Protein AF-A0A6B3CJU1-F1 (afdb_monomer)

Radius of gyration: 13.21 Å; Cα contacts (8 Å, |Δi|>4): 149; chains: 1; bounding box: 33×24×37 Å

Secondary structure (DSSP, 8-state):
-HHHHHHHHHTT-S---HHHHHHHHHHHHHH-PPPHHHHHHHHHHHHHT---EEEEEEE-TTS-EEEEEEEEETTEEEEEEE-TTT--EEEEEEEE---

Sequence (99 aa):
GRLRAYLEEAQRTPSLDTSRLLDAAALLLDNWTLGARESAALARLLADTGGLRPAGEVTDRLGRPGQAYVYETTGVRRMLIMDPATGAVLGLETTFTEA

Nearest PDB structures (foldseek):
  4exr-assembly1_A-2  TM=6.077E-01  e=8.402E-01  Clostridioides difficile 630
  4fgi-assembly3_F  TM=5.908E-01  e=6.639E-01  Pseudomonas aeruginosa PAO1
  6b46-assembly1_I  TM=5.107E-01  e=6.639E-01  Pseudomonas phage JBD30
  7ui9-assembly1_a  TM=4.615E-01  e=3.255E+00  Saccharomyces cerevisiae S288C
  1tmi-assembly1_B  TM=3.466E-01  e=4.369E+00  Thermotoga maritima

pLDDT: mean 90.13, std 6.89, range [63.5, 97.31]

Mean predicted aligned error: 4.58 Å

Foldseek 3Di:
DVLLVVLCVVLVHPDDALVSLLVSVVVCVVVDDDDLVRLVVSLVVNVVNDQWAWPAWDADPVRQIWTWTWHDDAQKIWIWTARPVRSHTPDIDIDGDHD

Solvent-accessible surface area (backbone atoms only — not comparable to full-atom values): 5710 Å² total; per-residue (Å²): 105,76,68,56,56,51,45,29,58,77,67,73,42,100,71,69,53,49,67,56,44,54,51,46,48,49,59,47,57,77,76,43,89,73,53,69,70,55,22,46,51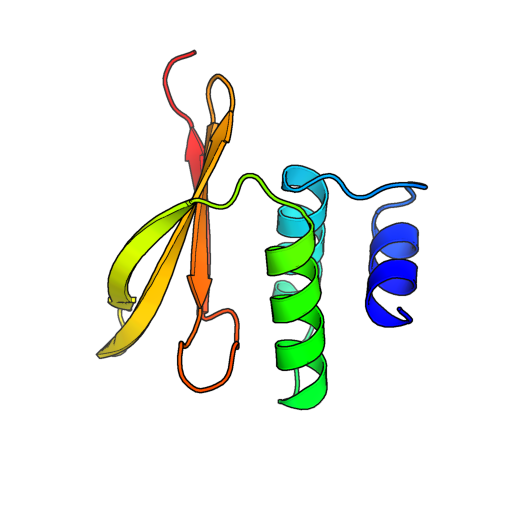,50,42,52,53,59,66,72,49,48,76,68,39,82,69,48,79,46,66,49,99,83,71,48,68,27,39,31,28,37,38,76,54,90,29,36,41,32,39,41,27,25,27,81,89,57,38,35,78,75,46,78,47,80,44,82,47,82,112

Structure (mmCIF, N/CA/C/O backbone):
data_AF-A0A6B3CJU1-F1
#
_entry.id   AF-A0A6B3CJU1-F1
#
loop_
_atom_site.group_PDB
_atom_site.id
_atom_site.type_symbol
_atom_site.label_atom_id
_atom_site.label_alt_id
_atom_site.label_comp_id
_atom_site.label_asym_id
_atom_site.label_entity_id
_atom_site.label_seq_id
_atom_site.pdbx_PDB_ins_code
_atom_site.Cartn_x
_atom_site.Cartn_y
_atom_site.Cartn_z
_atom_site.occupancy
_atom_site.B_iso_or_equiv
_atom_site.auth_seq_id
_atom_site.auth_comp_id
_atom_site.auth_asym_id
_atom_site.auth_atom_id
_atom_site.pdbx_PDB_model_num
ATOM 1 N N . GLY A 1 1 ? 14.931 -11.663 -3.486 1.00 78.94 1 GLY A N 1
ATOM 2 C CA . GLY A 1 1 ? 15.102 -11.279 -4.910 1.00 78.94 1 GLY A CA 1
ATOM 3 C C . GLY A 1 1 ? 15.850 -9.956 -5.026 1.00 78.94 1 GLY A C 1
ATOM 4 O O . GLY A 1 1 ? 16.045 -9.318 -4.001 1.00 78.94 1 GLY A O 1
ATOM 5 N N . ARG A 1 2 ? 16.249 -9.528 -6.238 1.00 84.50 2 ARG A N 1
ATOM 6 C CA . ARG A 1 2 ? 17.086 -8.319 -6.455 1.00 84.50 2 ARG A CA 1
ATOM 7 C C . ARG A 1 2 ? 16.492 -7.036 -5.853 1.00 84.50 2 ARG A C 1
ATOM 9 O O . ARG A 1 2 ? 17.232 -6.255 -5.275 1.00 84.50 2 ARG A O 1
ATOM 16 N N . LEU A 1 3 ? 15.169 -6.860 -5.938 1.00 83.69 3 LEU A N 1
ATOM 17 C CA . LEU A 1 3 ? 14.472 -5.718 -5.332 1.00 83.69 3 LEU A CA 1
ATOM 18 C C . LEU A 1 3 ? 14.569 -5.721 -3.799 1.00 83.69 3 LEU A C 1
ATOM 20 O O . LEU A 1 3 ? 14.863 -4.690 -3.214 1.00 83.69 3 LEU A O 1
ATOM 24 N N . ARG A 1 4 ? 14.395 -6.882 -3.151 1.00 79.06 4 ARG A N 1
ATOM 25 C CA . ARG A 1 4 ? 14.550 -7.000 -1.691 1.00 79.06 4 ARG A CA 1
ATOM 26 C C . ARG A 1 4 ? 15.949 -6.577 -1.244 1.00 79.06 4 ARG A C 1
ATOM 28 O O . ARG A 1 4 ? 16.052 -5.751 -0.353 1.00 79.06 4 ARG A O 1
ATOM 35 N N . ALA A 1 5 ? 16.988 -7.083 -1.910 1.00 78.81 5 ALA A N 1
ATOM 36 C CA . ALA A 1 5 ? 18.372 -6.745 -1.577 1.00 78.81 5 ALA A CA 1
ATOM 37 C C . ALA A 1 5 ? 18.660 -5.239 -1.731 1.00 78.81 5 ALA A C 1
ATOM 39 O O . ALA A 1 5 ? 19.353 -4.655 -0.909 1.00 78.81 5 ALA A O 1
ATOM 40 N N . TYR A 1 6 ? 18.095 -4.595 -2.760 1.00 83.06 6 TYR A N 1
ATOM 41 C CA . TYR A 1 6 ? 18.196 -3.143 -2.924 1.00 83.06 6 TYR A CA 1
ATOM 42 C C . TYR A 1 6 ? 17.523 -2.377 -1.773 1.00 83.06 6 TYR A C 1
ATOM 44 O O . TYR A 1 6 ? 18.104 -1.432 -1.249 1.00 83.06 6 TYR A O 1
ATOM 52 N N . LEU A 1 7 ? 16.320 -2.791 -1.360 1.00 80.31 7 LEU A N 1
ATOM 53 C CA . LEU A 1 7 ? 15.599 -2.148 -0.257 1.00 80.31 7 LEU A CA 1
ATOM 54 C C . LEU A 1 7 ? 16.292 -2.366 1.098 1.00 80.31 7 LEU A C 1
ATOM 56 O O . LEU A 1 7 ? 16.329 -1.451 1.914 1.00 80.31 7 LEU A O 1
ATOM 60 N N . GLU A 1 8 ? 16.866 -3.548 1.330 1.00 82.69 8 GLU A N 1
ATOM 61 C CA . GLU A 1 8 ? 17.678 -3.855 2.518 1.00 82.69 8 GLU A CA 1
ATOM 62 C C . GLU A 1 8 ? 18.906 -2.934 2.613 1.00 82.69 8 GLU A C 1
ATOM 64 O O . GLU A 1 8 ? 19.161 -2.353 3.670 1.00 82.69 8 GLU A O 1
ATOM 69 N N . GLU A 1 9 ? 19.611 -2.728 1.495 1.00 78.31 9 GLU A N 1
ATOM 70 C CA . GLU A 1 9 ? 20.750 -1.807 1.408 1.00 78.31 9 GLU A CA 1
ATOM 71 C C . GLU A 1 9 ? 20.327 -0.347 1.633 1.00 78.31 9 GLU A C 1
ATOM 73 O O . GLU A 1 9 ? 20.937 0.360 2.436 1.00 78.31 9 GLU A O 1
ATOM 78 N N . ALA A 1 10 ? 19.246 0.101 0.982 1.00 76.81 10 ALA A N 1
ATOM 79 C CA . ALA A 1 10 ? 18.731 1.463 1.131 1.00 76.81 10 ALA A CA 1
ATOM 80 C C . ALA A 1 10 ? 18.358 1.788 2.589 1.00 76.81 10 ALA A C 1
ATOM 82 O O . ALA A 1 10 ? 18.618 2.892 3.067 1.00 76.81 10 ALA A O 1
ATOM 83 N N . GLN A 1 11 ? 17.819 0.803 3.312 1.00 75.81 11 GLN A N 1
ATOM 84 C CA . GLN A 1 11 ? 17.451 0.914 4.725 1.00 75.81 11 GLN A CA 1
ATOM 85 C C . GLN A 1 11 ? 18.606 0.597 5.694 1.00 75.81 11 GLN A C 1
ATOM 87 O O . GLN A 1 11 ? 18.416 0.686 6.908 1.00 75.81 11 GLN A O 1
ATOM 92 N N . ARG A 1 12 ? 19.789 0.209 5.191 1.00 80.19 12 ARG A N 1
ATOM 93 C CA . ARG A 1 12 ? 20.952 -0.243 5.979 1.00 80.19 12 ARG A CA 1
ATOM 94 C C . ARG A 1 12 ? 20.595 -1.315 7.025 1.00 80.19 12 ARG A C 1
ATOM 96 O O . ARG A 1 12 ? 21.024 -1.231 8.177 1.00 80.19 12 ARG A O 1
ATOM 103 N N . THR A 1 13 ? 19.795 -2.318 6.652 1.00 69.56 13 THR A N 1
ATOM 104 C CA . THR A 1 13 ? 19.321 -3.367 7.577 1.00 69.56 13 THR A CA 1
ATOM 105 C C . THR A 1 13 ? 19.354 -4.768 6.954 1.00 69.56 13 THR A C 1
ATOM 107 O O . THR A 1 13 ? 19.007 -4.916 5.784 1.00 69.56 13 THR A O 1
ATOM 110 N N . PRO A 1 14 ? 19.717 -5.823 7.714 1.00 63.50 14 PRO A N 1
ATOM 111 C CA . PRO A 1 14 ? 19.782 -7.189 7.188 1.00 63.50 14 PRO A CA 1
ATOM 112 C C . PRO A 1 14 ? 18.413 -7.883 7.085 1.00 63.50 14 PRO A C 1
ATOM 114 O O . PRO A 1 14 ? 18.346 -9.012 6.605 1.00 63.50 14 PRO A O 1
ATOM 117 N N . SER A 1 15 ? 17.326 -7.270 7.576 1.00 74.75 15 SER A N 1
ATOM 118 C CA . SER A 1 15 ? 15.975 -7.833 7.446 1.00 74.75 15 SER A CA 1
ATOM 119 C C . SER A 1 15 ? 14.890 -6.756 7.408 1.00 74.75 15 SER A C 1
ATOM 121 O O . SER A 1 15 ? 14.887 -5.807 8.201 1.00 74.75 15 S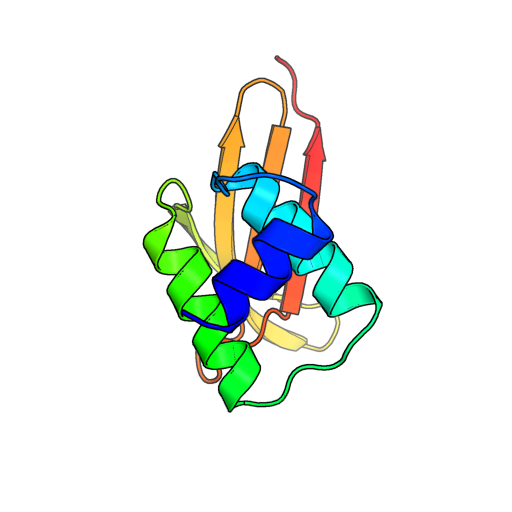ER A O 1
ATOM 123 N N . LEU A 1 16 ? 13.943 -6.937 6.486 1.00 79.50 16 LEU A N 1
ATOM 124 C CA . LEU A 1 16 ? 12.748 -6.109 6.357 1.00 79.50 16 LEU A CA 1
ATOM 125 C C . LEU A 1 16 ? 11.556 -6.833 6.990 1.00 79.50 16 LEU A C 1
ATOM 127 O O . LEU A 1 16 ? 11.039 -7.796 6.423 1.00 79.50 16 LEU A O 1
ATOM 131 N N . ASP A 1 17 ? 11.132 -6.361 8.162 1.00 89.31 17 ASP A N 1
ATOM 132 C CA . ASP A 1 17 ? 9.775 -6.608 8.652 1.00 89.31 17 ASP A CA 1
ATOM 133 C C . ASP A 1 17 ? 8.757 -5.779 7.842 1.00 89.31 17 ASP A C 1
ATOM 135 O O . ASP A 1 17 ? 9.134 -4.908 7.050 1.00 89.31 17 ASP A O 1
ATOM 139 N N . THR A 1 18 ? 7.461 -6.046 8.021 1.00 92.25 18 THR A N 1
ATOM 140 C CA . THR A 1 18 ? 6.391 -5.360 7.278 1.00 92.25 18 THR A CA 1
ATOM 141 C C . THR A 1 18 ? 6.456 -3.845 7.438 1.00 92.25 18 THR A C 1
ATOM 143 O O . THR A 1 18 ? 6.266 -3.126 6.459 1.00 92.25 18 THR A O 1
ATOM 146 N N . SER A 1 19 ? 6.774 -3.332 8.633 1.00 91.56 19 SER A N 1
ATOM 147 C CA . SER A 1 19 ? 6.886 -1.885 8.827 1.00 91.56 19 SER A CA 1
ATOM 148 C C . SER A 1 19 ? 8.047 -1.323 8.015 1.00 91.56 19 SER A C 1
ATOM 150 O O . SER A 1 19 ? 7.854 -0.435 7.193 1.00 91.56 19 SER A O 1
ATOM 152 N N . ARG A 1 20 ? 9.251 -1.871 8.155 1.00 90.75 20 ARG A N 1
ATOM 153 C CA . ARG A 1 20 ? 10.408 -1.364 7.410 1.00 90.75 20 ARG A CA 1
ATOM 154 C C . ARG A 1 20 ? 10.243 -1.509 5.906 1.00 90.75 20 ARG A C 1
ATOM 156 O O . ARG A 1 20 ? 10.738 -0.657 5.173 1.00 90.75 20 ARG A O 1
ATOM 1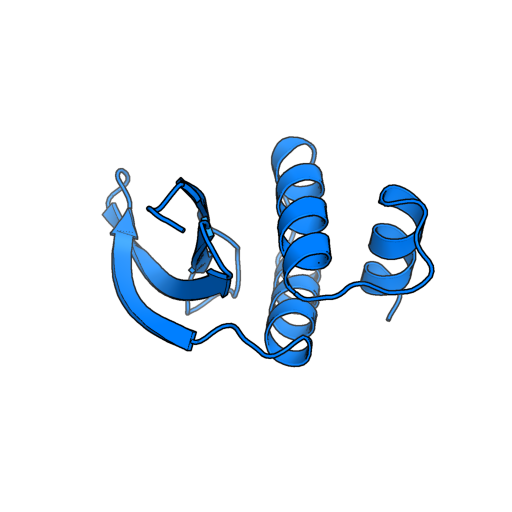63 N N . LEU A 1 21 ? 9.563 -2.558 5.440 1.00 93.50 21 LEU A N 1
ATOM 164 C CA . LEU A 1 21 ? 9.255 -2.709 4.021 1.00 93.50 21 LEU A CA 1
ATOM 165 C C . LEU A 1 21 ? 8.323 -1.595 3.530 1.00 93.50 21 LEU A C 1
ATOM 167 O O . LEU A 1 21 ? 8.575 -1.039 2.466 1.00 93.50 21 LEU A O 1
ATOM 171 N N . LEU A 1 22 ? 7.283 -1.246 4.293 1.00 94.81 22 LEU A N 1
ATOM 172 C CA . LEU A 1 22 ? 6.378 -0.145 3.950 1.00 94.81 22 LEU A CA 1
ATOM 173 C C . LEU A 1 22 ? 7.107 1.213 3.943 1.00 94.81 22 LEU A C 1
ATOM 175 O O . LEU A 1 22 ? 6.845 2.028 3.062 1.00 94.81 22 LEU A O 1
ATOM 179 N N . ASP A 1 23 ? 8.064 1.434 4.851 1.00 92.44 23 ASP A N 1
ATOM 180 C CA . ASP A 1 23 ? 8.912 2.640 4.839 1.00 92.44 23 ASP A CA 1
ATOM 181 C C . ASP A 1 23 ? 9.828 2.686 3.614 1.00 92.44 23 ASP A C 1
ATOM 183 O O . ASP A 1 23 ? 9.909 3.704 2.928 1.00 92.44 23 ASP A O 1
ATOM 187 N N . ALA A 1 24 ? 10.487 1.570 3.295 1.00 92.31 24 ALA A N 1
ATOM 188 C CA . ALA A 1 24 ? 11.360 1.4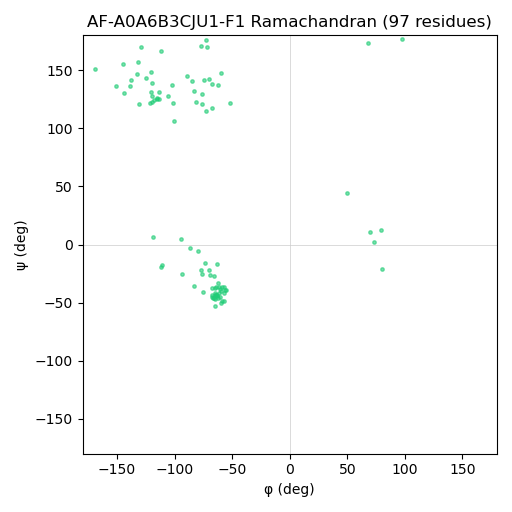81 2.130 1.00 92.31 24 ALA A CA 1
ATOM 189 C C . ALA A 1 24 ? 10.575 1.647 0.819 1.00 92.31 24 ALA A C 1
ATOM 191 O O . ALA A 1 24 ? 11.064 2.266 -0.125 1.00 92.31 24 ALA A O 1
ATOM 192 N N . ALA A 1 25 ? 9.352 1.111 0.761 1.00 93.56 25 ALA A N 1
ATOM 193 C CA . ALA A 1 25 ? 8.451 1.279 -0.371 1.00 93.56 25 ALA A CA 1
ATOM 194 C C . ALA A 1 25 ? 8.037 2.746 -0.549 1.00 93.56 25 ALA A C 1
ATOM 196 O O . ALA A 1 25 ? 8.075 3.233 -1.675 1.00 93.56 25 ALA A O 1
ATOM 197 N N . ALA A 1 26 ? 7.700 3.454 0.534 1.00 93.19 26 ALA A N 1
ATOM 198 C CA . ALA A 1 26 ? 7.388 4.882 0.476 1.00 93.19 26 ALA A CA 1
ATOM 199 C C . ALA A 1 26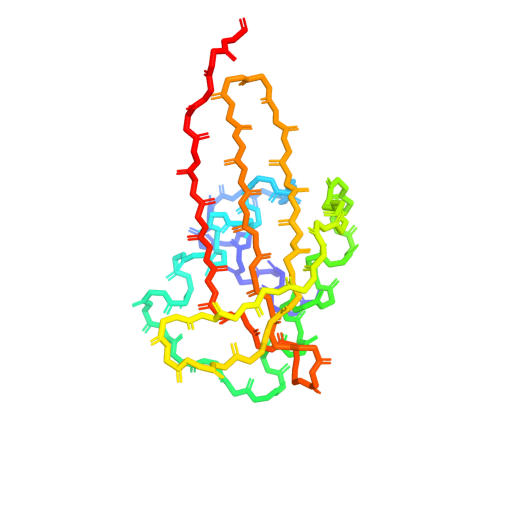 ? 8.577 5.687 -0.072 1.00 93.19 26 ALA A C 1
ATOM 201 O O . ALA A 1 26 ? 8.429 6.399 -1.058 1.00 93.19 26 ALA A O 1
ATOM 202 N N . LEU A 1 27 ? 9.779 5.477 0.479 1.00 92.25 27 LEU A N 1
ATOM 203 C CA . LEU A 1 27 ? 10.999 6.147 0.012 1.00 92.25 27 LEU A CA 1
ATOM 204 C C . LEU A 1 27 ? 11.313 5.856 -1.463 1.00 92.25 27 LEU A C 1
ATOM 206 O O . LEU A 1 27 ? 11.727 6.748 -2.202 1.00 92.25 27 LEU A O 1
ATOM 210 N N . LEU A 1 28 ? 11.117 4.609 -1.905 1.00 92.75 28 LEU A N 1
ATOM 211 C CA . LEU A 1 28 ? 11.285 4.227 -3.306 1.00 92.75 28 LEU A CA 1
ATOM 212 C C . LEU A 1 28 ? 10.290 4.970 -4.210 1.00 92.75 28 LEU A C 1
ATOM 214 O O . LEU A 1 28 ? 10.680 5.479 -5.257 1.00 92.75 28 LEU A O 1
ATOM 218 N N . LEU A 1 29 ? 9.017 5.024 -3.821 1.00 93.44 29 LEU A N 1
ATOM 219 C CA . LEU A 1 29 ? 7.940 5.598 -4.630 1.00 93.44 29 LEU A CA 1
ATOM 220 C C . LEU A 1 29 ? 7.942 7.132 -4.635 1.00 93.44 29 LEU A C 1
ATOM 222 O O . LEU A 1 29 ? 7.507 7.726 -5.619 1.00 93.44 29 LEU A O 1
ATOM 226 N N . ASP A 1 30 ? 8.489 7.764 -3.595 1.00 92.81 30 ASP A N 1
ATOM 227 C CA . ASP A 1 30 ? 8.690 9.216 -3.541 1.00 92.81 30 ASP A CA 1
ATOM 228 C C . ASP A 1 30 ? 9.768 9.695 -4.524 1.00 92.81 30 ASP A C 1
ATOM 230 O O . ASP A 1 30 ? 9.735 10.840 -4.975 1.00 92.81 30 ASP A O 1
ATOM 234 N N . ASN A 1 31 ? 10.725 8.829 -4.875 1.00 92.38 31 ASN A N 1
ATOM 235 C CA . ASN A 1 31 ? 11.870 9.205 -5.704 1.00 92.38 31 ASN A CA 1
ATOM 236 C C . ASN A 1 31 ? 11.871 8.562 -7.102 1.00 92.38 31 ASN A C 1
ATOM 238 O O . ASN A 1 31 ? 12.535 9.066 -8.010 1.00 92.38 31 ASN A O 1
ATOM 242 N N . TRP A 1 32 ? 11.127 7.471 -7.310 1.00 93.62 32 TRP A N 1
ATOM 243 C CA . TRP A 1 32 ? 11.070 6.772 -8.593 1.00 93.62 32 TRP A CA 1
ATOM 244 C C . TRP A 1 32 ? 9.661 6.317 -8.969 1.00 93.62 32 TRP A C 1
ATOM 246 O O . TRP A 1 32 ? 8.944 5.690 -8.192 1.00 93.62 32 TRP A O 1
ATOM 256 N N . THR A 1 33 ? 9.308 6.519 -10.239 1.00 92.38 33 THR A N 1
ATOM 257 C CA . THR A 1 33 ? 8.143 5.872 -10.849 1.00 92.38 33 THR A CA 1
ATOM 258 C C . THR A 1 33 ? 8.505 4.451 -11.276 1.00 92.38 33 THR A C 1
ATOM 260 O O . THR A 1 33 ? 9.427 4.250 -12.069 1.00 92.38 33 THR A O 1
ATOM 263 N N . LEU A 1 34 ? 7.777 3.457 -10.765 1.00 93.31 34 LEU A N 1
ATOM 264 C CA . LEU A 1 34 ? 8.021 2.048 -11.071 1.00 93.31 34 LEU A CA 1
ATOM 265 C C . LEU A 1 34 ? 7.325 1.611 -12.367 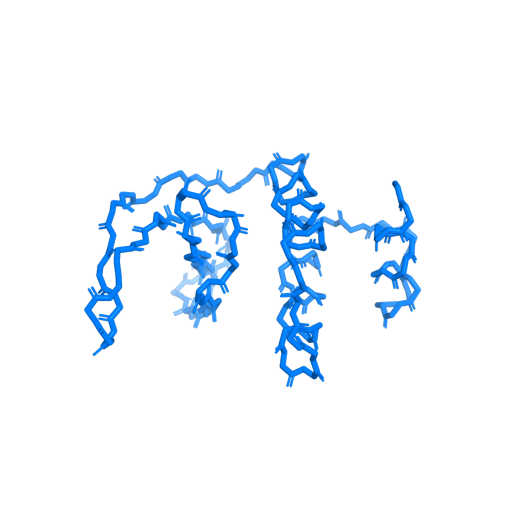1.00 93.31 34 LEU A C 1
ATOM 267 O O . LEU A 1 34 ? 6.178 1.971 -12.630 1.00 93.31 34 LEU A O 1
ATOM 271 N N . GLY A 1 35 ? 8.014 0.787 -13.158 1.00 93.81 35 GLY A N 1
ATOM 272 C CA . GLY A 1 35 ? 7.419 0.068 -14.282 1.00 93.81 35 GLY A CA 1
ATOM 273 C C . GLY A 1 35 ? 6.596 -1.139 -13.823 1.00 93.81 35 GLY A C 1
ATOM 274 O O . GLY A 1 35 ? 6.648 -1.555 -12.666 1.00 93.81 35 GLY A O 1
ATOM 275 N N . ALA A 1 36 ? 5.848 -1.756 -14.744 1.00 92.69 36 ALA A N 1
ATOM 276 C CA . ALA A 1 36 ? 4.967 -2.888 -14.427 1.00 92.69 36 ALA A CA 1
ATOM 277 C C . ALA A 1 36 ? 5.711 -4.072 -13.776 1.00 92.69 36 ALA A C 1
ATOM 279 O O . ALA A 1 36 ? 5.192 -4.728 -12.872 1.00 92.69 36 ALA A O 1
ATOM 280 N N . ARG A 1 37 ? 6.952 -4.336 -14.205 1.00 93.06 37 ARG A N 1
ATOM 281 C CA . ARG A 1 37 ? 7.781 -5.410 -13.646 1.00 93.06 37 ARG A CA 1
ATOM 282 C C . ARG A 1 37 ? 8.183 -5.114 -12.203 1.00 93.06 37 ARG A C 1
ATOM 284 O O . ARG A 1 37 ? 8.130 -6.013 -11.363 1.00 93.06 37 ARG A O 1
ATOM 291 N N . GLU A 1 38 ? 8.616 -3.890 -11.935 1.00 94.12 38 GLU A N 1
ATOM 292 C CA . GLU A 1 38 ? 9.056 -3.431 -10.622 1.00 94.12 38 GLU A CA 1
ATOM 293 C C . GLU A 1 38 ? 7.874 -3.383 -9.648 1.00 94.12 38 GLU A C 1
ATOM 295 O O . GLU A 1 38 ? 7.982 -3.923 -8.548 1.00 94.12 38 GLU A O 1
ATOM 300 N N . SER A 1 39 ? 6.720 -2.869 -10.085 1.00 94.56 39 SER A N 1
ATOM 301 C CA . SER A 1 39 ? 5.466 -2.886 -9.321 1.00 94.56 39 SER A CA 1
ATOM 302 C C . SER A 1 39 ? 5.055 -4.311 -8.939 1.00 94.56 39 SER A C 1
ATOM 304 O O . SER A 1 39 ? 4.842 -4.605 -7.765 1.00 94.56 39 SER A O 1
ATOM 306 N N . ALA A 1 40 ? 5.064 -5.250 -9.892 1.00 92.94 40 ALA A N 1
ATOM 307 C CA . ALA A 1 40 ? 4.756 -6.654 -9.614 1.00 92.94 40 ALA A CA 1
ATOM 308 C C . ALA A 1 40 ? 5.788 -7.338 -8.695 1.00 92.94 40 ALA A C 1
ATOM 310 O O . ALA A 1 40 ? 5.480 -8.333 -8.034 1.00 92.94 40 ALA A O 1
ATOM 311 N N . ALA A 1 41 ? 7.040 -6.875 -8.680 1.00 93.75 41 ALA A N 1
ATOM 312 C CA . ALA A 1 41 ? 8.051 -7.365 -7.748 1.00 93.75 41 ALA A CA 1
ATOM 313 C C . ALA A 1 41 ? 7.820 -6.814 -6.332 1.00 93.75 41 ALA A C 1
ATOM 315 O O . ALA A 1 41 ? 7.942 -7.570 -5.369 1.00 93.75 41 ALA A O 1
ATOM 316 N N . LEU A 1 42 ? 7.449 -5.537 -6.207 1.00 94.69 42 LEU A N 1
ATOM 317 C CA . LEU A 1 42 ? 7.119 -4.908 -4.930 1.00 94.69 42 LEU A CA 1
ATOM 318 C C . LEU A 1 42 ? 5.855 -5.520 -4.312 1.00 94.69 42 LEU A C 1
ATOM 320 O O . LEU A 1 42 ? 5.879 -5.898 -3.144 1.00 94.69 42 LEU A O 1
ATOM 324 N N . ALA A 1 43 ? 4.795 -5.708 -5.102 1.00 94.25 43 ALA A N 1
ATOM 325 C CA . ALA A 1 43 ? 3.551 -6.329 -4.646 1.00 94.25 43 ALA A CA 1
ATOM 326 C C . ALA A 1 43 ? 3.778 -7.735 -4.064 1.00 94.25 43 ALA A C 1
ATOM 328 O O . ALA A 1 43 ? 3.248 -8.064 -3.005 1.00 94.25 43 ALA A O 1
ATOM 329 N N . ARG A 1 44 ? 4.628 -8.549 -4.707 1.00 93.06 44 ARG A N 1
ATOM 330 C CA . ARG A 1 44 ? 5.018 -9.870 -4.183 1.00 93.06 44 ARG A CA 1
ATOM 331 C C . ARG A 1 44 ? 5.767 -9.771 -2.856 1.00 93.06 44 ARG A C 1
ATOM 333 O O . ARG A 1 44 ? 5.450 -10.506 -1.933 1.00 93.06 44 ARG A O 1
ATOM 340 N N . LEU A 1 45 ? 6.709 -8.833 -2.734 1.00 93.12 45 LEU A N 1
ATOM 341 C CA . LEU A 1 45 ? 7.425 -8.627 -1.473 1.00 93.12 45 LEU A CA 1
ATOM 342 C C . LEU A 1 45 ? 6.492 -8.227 -0.329 1.00 93.12 45 LEU A C 1
ATOM 344 O O . LEU A 1 45 ? 6.656 -8.735 0.776 1.00 93.12 45 LEU A O 1
ATOM 348 N N . LEU A 1 46 ? 5.524 -7.349 -0.599 1.00 93.44 46 LEU A N 1
ATOM 349 C CA . LEU A 1 46 ? 4.525 -6.920 0.381 1.00 93.44 46 LEU A CA 1
ATOM 350 C C . LEU A 1 46 ? 3.614 -8.081 0.798 1.00 93.44 46 LEU A C 1
ATOM 352 O O . LEU A 1 46 ? 3.350 -8.259 1.987 1.00 93.44 46 LEU A O 1
ATOM 356 N N . ALA A 1 47 ? 3.190 -8.911 -0.158 1.00 91.50 47 ALA A N 1
ATOM 357 C CA . ALA A 1 47 ? 2.409 -10.113 0.125 1.00 91.50 47 ALA A CA 1
ATOM 358 C C . ALA A 1 47 ? 3.176 -11.113 1.016 1.00 91.50 47 ALA A C 1
ATOM 360 O O . ALA A 1 47 ? 2.583 -11.716 1.909 1.00 91.50 47 ALA A O 1
ATOM 361 N N . ASP A 1 48 ? 4.493 -11.237 0.827 1.00 91.00 48 ASP A N 1
ATOM 362 C CA . ASP A 1 48 ? 5.337 -12.190 1.557 1.00 91.00 48 ASP A CA 1
ATOM 363 C C . ASP A 1 48 ? 5.681 -11.750 2.995 1.00 91.00 48 ASP A C 1
ATOM 365 O O . ASP A 1 48 ? 6.037 -12.590 3.821 1.00 91.00 48 ASP A O 1
ATOM 369 N N . THR A 1 49 ? 5.614 -10.452 3.330 1.00 85.75 49 THR A N 1
ATOM 370 C CA . THR A 1 49 ? 5.997 -9.964 4.675 1.00 85.75 49 THR A CA 1
ATOM 371 C C . THR A 1 49 ? 4.996 -10.291 5.784 1.00 85.75 49 THR A C 1
ATOM 373 O O . THR A 1 49 ? 5.352 -10.232 6.959 1.00 85.75 49 THR A O 1
ATOM 376 N N . GLY A 1 50 ? 3.765 -10.674 5.433 1.00 87.06 50 GLY A N 1
ATOM 377 C CA . GLY A 1 50 ? 2.697 -10.928 6.401 1.00 87.06 50 GLY A CA 1
ATOM 378 C C . GLY A 1 50 ? 2.217 -9.662 7.129 1.00 87.06 50 GLY A C 1
ATOM 379 O O . GLY A 1 50 ? 2.747 -8.565 6.961 1.00 87.06 50 GLY A O 1
ATOM 380 N N . GLY A 1 51 ? 1.152 -9.791 7.923 1.00 91.69 51 GLY A N 1
ATOM 381 C CA . GLY A 1 51 ? 0.598 -8.701 8.743 1.00 91.69 51 GLY A CA 1
ATOM 382 C C . GLY A 1 51 ? -0.300 -7.694 8.008 1.00 91.69 51 GLY A C 1
ATOM 383 O O . GLY A 1 51 ? -1.127 -7.056 8.657 1.00 91.69 51 GLY A O 1
ATOM 384 N N . LEU A 1 52 ? -0.202 -7.583 6.679 1.00 95.06 52 LEU A N 1
ATOM 385 C CA . LEU A 1 52 ? -1.136 -6.801 5.863 1.00 95.06 52 LEU A CA 1
ATOM 386 C C . LEU A 1 52 ? -2.492 -7.515 5.769 1.00 95.06 52 LEU A C 1
ATOM 388 O O . LEU A 1 52 ? -2.602 -8.593 5.186 1.00 95.06 52 LEU A O 1
ATOM 392 N N . ARG A 1 53 ? -3.536 -6.905 6.334 1.00 96.06 53 ARG A N 1
ATOM 393 C CA . ARG A 1 53 ? -4.918 -7.404 6.285 1.00 96.06 53 ARG A CA 1
ATOM 394 C C . ARG A 1 53 ? -5.730 -6.628 5.249 1.00 96.06 53 ARG A C 1
ATOM 396 O O . ARG A 1 53 ? -5.610 -5.408 5.220 1.00 96.06 53 ARG A O 1
ATOM 403 N N . PRO A 1 54 ? -6.569 -7.272 4.423 1.00 95.38 54 PRO A N 1
ATOM 404 C CA . PRO A 1 54 ? -7.428 -6.550 3.488 1.00 95.38 54 PRO A CA 1
ATOM 405 C C . PRO A 1 54 ? -8.412 -5.644 4.243 1.00 95.38 54 PRO A C 1
ATOM 407 O O . PRO A 1 54 ? -8.992 -6.052 5.248 1.00 95.38 54 PRO A O 1
ATOM 410 N N . ALA A 1 55 ? -8.597 -4.421 3.747 1.00 96.06 55 ALA A N 1
ATOM 411 C CA . ALA A 1 55 ? -9.489 -3.406 4.316 1.00 96.06 55 ALA A CA 1
ATOM 412 C C . ALA A 1 55 ? -10.622 -2.981 3.361 1.00 96.06 55 ALA A C 1
ATOM 414 O O . ALA A 1 55 ? -11.386 -2.076 3.684 1.00 96.06 55 ALA A O 1
ATOM 415 N N . GLY A 1 56 ? -10.748 -3.657 2.215 1.00 95.81 56 GLY A N 1
ATOM 416 C CA . GLY A 1 56 ? -11.797 -3.415 1.222 1.00 95.81 56 GLY A CA 1
ATOM 417 C C . GLY A 1 56 ? -11.367 -2.521 0.058 1.00 95.81 56 GLY A C 1
ATOM 418 O O . GLY A 1 56 ? -10.227 -2.056 -0.010 1.00 95.81 56 GLY A O 1
ATOM 419 N N . GLU A 1 57 ? -12.281 -2.347 -0.889 1.00 96.00 57 GLU A N 1
ATOM 420 C CA . GLU A 1 57 ? -12.091 -1.482 -2.051 1.00 96.00 57 GLU A CA 1
ATOM 421 C C . GLU A 1 57 ? -12.202 -0.008 -1.648 1.00 96.00 57 GLU A C 1
ATOM 423 O O . GLU A 1 57 ? -13.029 0.379 -0.822 1.00 96.00 57 GLU A O 1
ATOM 428 N N . VAL A 1 58 ? -11.364 0.823 -2.254 1.00 94.06 58 VAL A N 1
ATOM 429 C CA . VAL A 1 58 ? -11.351 2.274 -2.093 1.00 94.06 58 VAL A CA 1
ATOM 430 C C . VAL A 1 58 ? -11.297 2.930 -3.463 1.00 94.06 58 VAL A C 1
ATOM 432 O O . VAL A 1 58 ? -10.865 2.336 -4.447 1.00 94.06 58 VAL A O 1
ATOM 435 N N . THR A 1 59 ? -11.734 4.178 -3.540 1.00 90.31 59 THR A N 1
ATOM 436 C CA . T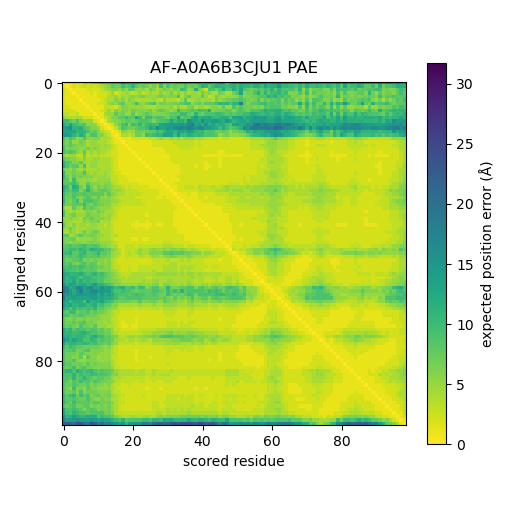HR A 1 59 ? -11.533 5.019 -4.721 1.00 90.31 59 THR A CA 1
ATOM 437 C C . THR A 1 59 ? -10.697 6.211 -4.295 1.00 90.31 59 THR A C 1
ATOM 439 O O . THR A 1 59 ? -11.051 6.897 -3.336 1.00 90.31 59 THR A O 1
ATOM 442 N N . ASP A 1 60 ? -9.562 6.430 -4.957 1.00 77.56 60 ASP A N 1
ATOM 443 C CA . ASP A 1 60 ? -8.707 7.571 -4.639 1.00 77.56 60 ASP A CA 1
ATOM 444 C C . ASP A 1 60 ? -9.318 8.901 -5.125 1.00 77.56 60 ASP A C 1
ATOM 446 O O . ASP A 1 60 ? -10.359 8.944 -5.784 1.00 77.56 60 ASP A O 1
ATOM 450 N N . ARG A 1 61 ? -8.655 10.024 -4.818 1.00 76.75 61 ARG A N 1
ATOM 451 C CA . ARG A 1 61 ? -9.138 11.367 -5.198 1.00 76.75 61 ARG A CA 1
ATOM 452 C C . ARG A 1 61 ? -9.212 11.602 -6.711 1.00 76.75 61 ARG A C 1
ATOM 454 O O . ARG A 1 61 ? -9.852 12.561 -7.130 1.00 76.75 61 ARG A O 1
ATOM 461 N N . LEU A 1 62 ? -8.553 10.771 -7.515 1.00 80.94 62 LEU A N 1
ATOM 462 C CA . LEU A 1 62 ? -8.573 10.842 -8.974 1.00 80.94 62 LEU A CA 1
ATOM 463 C C . LEU A 1 62 ? -9.641 9.917 -9.581 1.00 80.94 62 LEU A C 1
ATOM 465 O O . LEU A 1 62 ? -9.723 9.810 -10.802 1.00 80.94 62 LEU A O 1
ATOM 469 N N . GLY A 1 63 ? -10.458 9.252 -8.756 1.00 85.56 63 GLY A N 1
ATOM 470 C CA . GLY A 1 63 ? -11.488 8.324 -9.217 1.00 85.56 63 GLY A CA 1
ATOM 471 C C . GLY A 1 63 ? -10.945 6.945 -9.595 1.00 85.56 63 GLY A C 1
ATOM 472 O O . GLY A 1 63 ? -11.661 6.166 -10.223 1.00 85.56 63 GLY A O 1
ATOM 473 N N . ARG A 1 64 ? -9.690 6.626 -9.252 1.00 88.06 64 ARG A N 1
ATOM 474 C CA . ARG A 1 64 ? -9.100 5.322 -9.575 1.00 88.06 64 ARG A CA 1
ATOM 475 C C . ARG A 1 64 ? -9.501 4.290 -8.519 1.00 88.06 64 ARG A C 1
ATOM 477 O O . ARG A 1 64 ? -9.365 4.581 -7.325 1.00 88.06 64 ARG A O 1
ATOM 484 N N . PRO A 1 65 ? -9.962 3.093 -8.923 1.00 92.75 65 PRO A N 1
ATOM 485 C CA . PRO A 1 65 ? -10.242 2.018 -7.983 1.00 92.75 65 PRO A CA 1
ATOM 486 C C . PRO A 1 65 ? -8.936 1.475 -7.394 1.00 92.75 65 PRO A C 1
ATOM 488 O O . PRO A 1 65 ? -7.930 1.340 -8.090 1.00 92.75 65 PRO A O 1
ATOM 491 N N . GLY A 1 66 ? -8.966 1.134 -6.112 1.00 95.19 66 GLY A N 1
ATOM 492 C CA . GLY A 1 66 ? -7.852 0.532 -5.395 1.00 95.19 66 GLY A CA 1
ATOM 493 C C . GLY A 1 66 ? -8.328 -0.482 -4.362 1.00 95.19 66 GLY A C 1
ATOM 494 O O . GLY A 1 66 ? -9.445 -0.408 -3.862 1.00 95.19 66 GLY A O 1
ATOM 495 N N . GLN A 1 67 ? -7.461 -1.424 -4.017 1.00 96.25 67 GLN A N 1
ATOM 496 C CA . GLN A 1 67 ? -7.640 -2.352 -2.908 1.00 96.25 67 GLN A CA 1
ATOM 497 C C . GLN A 1 67 ? -6.792 -1.876 -1.728 1.00 96.25 67 GLN A C 1
ATOM 499 O O . GLN A 1 67 ? -5.571 -1.749 -1.846 1.00 96.25 67 GLN A O 1
ATOM 504 N N . ALA A 1 68 ? -7.434 -1.625 -0.588 1.00 96.69 68 ALA A N 1
ATOM 505 C CA . ALA A 1 68 ? -6.754 -1.223 0.633 1.00 96.69 68 ALA A CA 1
ATOM 506 C C . ALA A 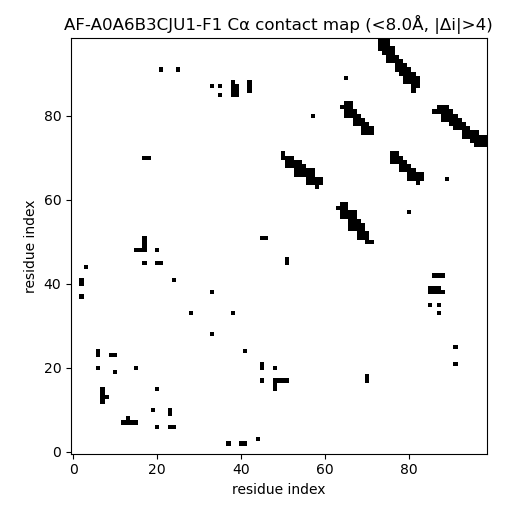1 68 ? -6.344 -2.437 1.477 1.00 96.69 68 ALA A C 1
ATOM 508 O O . ALA A 1 68 ? -7.072 -3.434 1.575 1.00 96.69 68 ALA A O 1
ATOM 509 N N . TYR A 1 69 ? -5.195 -2.307 2.132 1.00 97.06 69 TYR A N 1
ATOM 510 C CA . TYR A 1 69 ? -4.660 -3.211 3.140 1.00 97.06 69 TYR A CA 1
ATOM 511 C C . TYR A 1 69 ? -4.190 -2.408 4.348 1.00 97.06 69 TYR A C 1
ATOM 513 O O . TYR A 1 69 ? -3.688 -1.295 4.200 1.00 97.06 69 TYR A O 1
ATOM 521 N N . VAL A 1 70 ? -4.323 -2.977 5.540 1.00 97.31 70 VAL A N 1
ATOM 522 C CA . VAL A 1 70 ? -3.918 -2.350 6.798 1.00 97.31 70 VAL A CA 1
ATOM 523 C C . VAL A 1 70 ? -2.867 -3.178 7.512 1.00 97.31 70 VAL A C 1
ATOM 525 O O . VAL A 1 70 ? -2.966 -4.402 7.593 1.00 97.31 70 VAL A O 1
ATOM 528 N N . TYR A 1 71 ? -1.880 -2.488 8.064 1.00 96.69 71 TYR A N 1
ATOM 529 C CA . TYR A 1 71 ? -0.925 -3.018 9.021 1.00 96.69 71 TYR A CA 1
ATOM 530 C C . TYR A 1 71 ? -1.034 -2.184 10.296 1.00 96.69 71 TYR A C 1
ATOM 532 O O . TYR A 1 71 ? -0.887 -0.964 10.257 1.00 96.69 71 TYR A O 1
ATOM 540 N N . GLU A 1 72 ? -1.343 -2.831 11.414 1.00 95.25 72 GLU A N 1
ATOM 541 C CA . GLU A 1 72 ? -1.583 -2.164 12.696 1.00 95.25 72 GLU A CA 1
ATOM 542 C C . GLU A 1 72 ? -0.589 -2.679 13.730 1.00 95.25 72 GLU A C 1
ATOM 544 O O . GLU A 1 72 ? -0.412 -3.887 13.895 1.00 95.25 72 GLU A O 1
ATOM 549 N N . THR A 1 73 ? 0.045 -1.742 14.425 1.00 91.75 73 THR A N 1
ATOM 550 C CA . THR A 1 73 ? 0.886 -1.970 15.601 1.00 91.75 73 THR A CA 1
ATOM 551 C C . THR A 1 73 ? 0.417 -1.038 16.714 1.00 91.75 73 THR A C 1
ATOM 553 O O . THR A 1 73 ? -0.378 -0.132 16.475 1.00 91.75 73 THR A O 1
ATOM 556 N N . THR A 1 74 ? 0.916 -1.215 17.936 1.00 92.88 74 THR A N 1
ATOM 557 C CA . THR A 1 74 ? 0.595 -0.314 19.053 1.00 92.88 74 THR A CA 1
ATOM 558 C C . THR A 1 74 ? 0.841 1.150 18.668 1.00 92.88 74 THR A C 1
ATOM 560 O O . THR A 1 74 ? 1.948 1.501 18.255 1.00 92.88 74 THR A O 1
ATOM 563 N N . GLY A 1 75 ? -0.200 1.983 18.763 1.00 93.25 75 GLY A N 1
ATOM 564 C CA . GLY A 1 75 ? -0.149 3.419 18.471 1.00 93.25 75 GLY A CA 1
ATOM 565 C C . GLY A 1 75 ? -0.038 3.818 16.990 1.00 93.25 75 GLY A C 1
ATOM 566 O O . GLY A 1 75 ? 0.074 5.010 16.699 1.00 93.25 75 GLY A O 1
ATOM 567 N N . VAL A 1 76 ? -0.036 2.874 16.036 1.00 95.06 76 VAL A N 1
ATOM 568 C CA . VAL A 1 76 ? 0.128 3.184 14.604 1.00 95.06 76 VAL A CA 1
ATOM 569 C C . VAL A 1 76 ? -0.717 2.267 13.720 1.00 95.06 76 VAL A C 1
ATOM 571 O O . VAL A 1 76 ? -0.618 1.041 13.773 1.00 95.06 76 VAL A O 1
ATOM 574 N N . ARG A 1 77 ? -1.469 2.876 12.801 1.00 95.94 77 ARG A N 1
ATOM 575 C CA . ARG A 1 77 ? -2.158 2.208 11.695 1.00 95.94 77 ARG A CA 1
ATOM 576 C C . ARG A 1 77 ? -1.575 2.669 10.368 1.00 95.94 77 ARG A C 1
ATOM 578 O O . ARG A 1 77 ? -1.542 3.861 10.076 1.00 95.94 77 ARG A O 1
ATOM 585 N N . ARG A 1 78 ? -1.151 1.723 9.538 1.00 96.31 78 ARG A N 1
ATOM 586 C CA . ARG A 1 78 ? -0.609 1.971 8.201 1.00 96.31 78 ARG A CA 1
ATOM 587 C C . ARG A 1 78 ? -1.534 1.403 7.149 1.00 96.31 78 ARG A C 1
ATOM 589 O O . ARG A 1 78 ? -1.945 0.251 7.263 1.00 96.31 78 ARG A O 1
ATOM 596 N N . MET A 1 79 ? -1.858 2.202 6.142 1.00 96.19 79 MET A N 1
ATOM 597 C CA . MET A 1 79 ? -2.728 1.804 5.045 1.00 96.19 79 MET A CA 1
ATOM 598 C C . MET A 1 79 ? -1.951 1.802 3.733 1.00 96.19 79 MET A C 1
ATOM 600 O O . MET A 1 79 ? -1.345 2.799 3.353 1.00 96.19 79 MET A O 1
ATOM 604 N N . LEU A 1 80 ? -1.977 0.663 3.052 1.00 95.75 80 LEU A N 1
ATOM 605 C CA . LEU A 1 80 ? -1.441 0.456 1.715 1.00 95.75 80 LEU A CA 1
ATOM 606 C C . LEU A 1 80 ? -2.617 0.373 0.745 1.00 95.75 80 LEU A C 1
ATOM 608 O O . LEU A 1 80 ? -3.513 -0.442 0.947 1.00 95.75 80 LEU A O 1
ATOM 612 N N . ILE A 1 81 ? -2.600 1.166 -0.320 1.00 95.06 81 ILE A N 1
ATOM 613 C CA . ILE A 1 81 ? -3.588 1.099 -1.398 1.00 95.06 81 ILE A CA 1
ATOM 614 C C . ILE A 1 81 ? -2.870 0.632 -2.658 1.00 95.06 81 ILE A C 1
ATOM 616 O O . ILE A 1 81 ? -1.888 1.250 -3.071 1.00 95.06 81 ILE A O 1
ATOM 620 N N . MET A 1 82 ? -3.361 -0.436 -3.283 1.00 94.88 82 MET A N 1
ATOM 621 C CA . MET A 1 82 ? -2.823 -0.936 -4.549 1.00 94.88 82 MET A CA 1
ATOM 622 C C . MET A 1 82 ? -3.879 -0.945 -5.646 1.00 94.88 82 MET A C 1
ATOM 624 O O . MET A 1 82 ? -5.051 -1.196 -5.387 1.00 94.88 82 MET A O 1
ATOM 628 N N . ASP A 1 83 ? -3.451 -0.739 -6.882 1.00 93.44 83 ASP A N 1
ATOM 629 C CA . ASP A 1 83 ? -4.230 -1.067 -8.067 1.00 93.44 83 ASP A CA 1
ATOM 630 C C . ASP A 1 83 ? -4.350 -2.602 -8.154 1.00 93.44 83 ASP A C 1
ATOM 632 O O . ASP A 1 83 ? -3.325 -3.286 -8.276 1.00 93.44 83 ASP A O 1
ATOM 636 N N . PRO A 1 84 ? -5.565 -3.172 -8.081 1.00 89.81 84 PRO A N 1
ATOM 637 C CA . PRO A 1 84 ? -5.750 -4.621 -8.088 1.00 89.81 84 PRO A CA 1
ATOM 638 C C . PRO A 1 84 ? -5.435 -5.270 -9.446 1.00 89.81 84 PRO A C 1
ATOM 640 O O . PRO A 1 84 ? -5.153 -6.465 -9.492 1.00 89.81 84 PRO A O 1
ATOM 643 N N . ALA A 1 85 ? -5.466 -4.514 -10.547 1.00 89.81 85 ALA A N 1
ATOM 644 C CA . ALA A 1 85 ? -5.178 -5.020 -11.885 1.00 89.81 85 ALA A CA 1
ATOM 645 C C . ALA A 1 85 ? -3.672 -5.053 -12.177 1.00 89.81 85 ALA A C 1
ATOM 647 O O . ALA A 1 85 ? -3.194 -5.960 -12.859 1.00 89.81 85 ALA A O 1
ATOM 648 N N . THR A 1 86 ? -2.918 -4.072 -11.673 1.00 90.25 86 THR A N 1
ATOM 649 C CA . THR A 1 86 ? -1.493 -3.904 -12.014 1.00 90.25 86 THR A CA 1
ATOM 650 C C . THR A 1 86 ? -0.533 -4.207 -10.864 1.00 90.25 86 THR A C 1
ATOM 652 O O . THR A 1 86 ? 0.661 -4.411 -11.097 1.00 90.25 86 THR A O 1
ATOM 655 N N . GLY A 1 87 ? -1.023 -4.235 -9.622 1.00 91.06 87 GLY A N 1
ATOM 656 C CA . GLY A 1 87 ? -0.193 -4.324 -8.420 1.00 91.06 87 GLY A CA 1
ATOM 657 C C . GLY A 1 87 ? 0.610 -3.051 -8.138 1.00 91.06 87 GLY A C 1
ATOM 658 O O . GLY A 1 87 ? 1.516 -3.076 -7.306 1.00 91.06 87 GLY A O 1
ATOM 659 N N . ALA A 1 88 ? 0.326 -1.947 -8.836 1.00 93.94 88 ALA A N 1
ATOM 660 C CA . ALA A 1 88 ? 0.947 -0.660 -8.558 1.00 93.94 88 ALA A CA 1
ATOM 661 C C . ALA A 1 88 ? 0.477 -0.127 -7.201 1.00 93.94 88 ALA A C 1
ATOM 663 O O . ALA A 1 88 ? -0.708 -0.182 -6.878 1.00 93.94 88 ALA A O 1
ATOM 664 N N . VAL A 1 89 ? 1.395 0.430 -6.417 1.00 94.19 89 VAL A N 1
ATOM 665 C CA . VAL A 1 89 ? 1.040 1.128 -5.180 1.00 94.19 89 VAL A CA 1
ATOM 666 C C . VAL A 1 89 ? 0.472 2.496 -5.549 1.00 94.19 89 VAL A C 1
ATOM 668 O O . VAL A 1 89 ? 1.138 3.296 -6.202 1.00 94.19 89 VAL A O 1
ATOM 671 N N . LEU A 1 90 ? -0.770 2.746 -5.144 1.00 92.56 90 LEU A N 1
ATOM 672 C CA . LEU A 1 90 ? -1.483 4.004 -5.370 1.00 92.56 90 LEU A CA 1
ATOM 673 C C . LEU A 1 90 ? -1.333 4.970 -4.193 1.00 92.56 90 LEU A C 1
ATOM 675 O O . LEU A 1 90 ? -1.440 6.179 -4.386 1.00 92.56 90 LEU A O 1
ATOM 679 N N . GLY A 1 91 ? -1.087 4.447 -2.989 1.00 91.25 91 GLY A N 1
ATOM 680 C CA . GLY A 1 91 ? -0.902 5.253 -1.790 1.00 91.25 91 GLY A CA 1
ATOM 681 C C . GLY A 1 91 ? -0.375 4.454 -0.602 1.00 91.25 91 GLY A C 1
ATOM 682 O O . GLY A 1 91 ? -0.637 3.256 -0.468 1.00 91.25 91 GLY A O 1
ATOM 683 N N . LEU A 1 92 ? 0.362 5.150 0.260 1.00 94.25 92 LEU A N 1
ATOM 684 C CA . LEU A 1 92 ? 0.834 4.690 1.561 1.00 94.25 92 LEU A CA 1
ATOM 685 C C . LEU A 1 92 ? 0.505 5.777 2.581 1.00 94.25 92 LEU A C 1
ATOM 687 O O . LEU A 1 92 ? 0.950 6.914 2.446 1.00 94.25 92 LEU A O 1
ATOM 691 N N . GLU A 1 93 ? -0.284 5.433 3.590 1.00 93.50 93 GLU A N 1
ATOM 692 C CA . GLU A 1 93 ? -0.738 6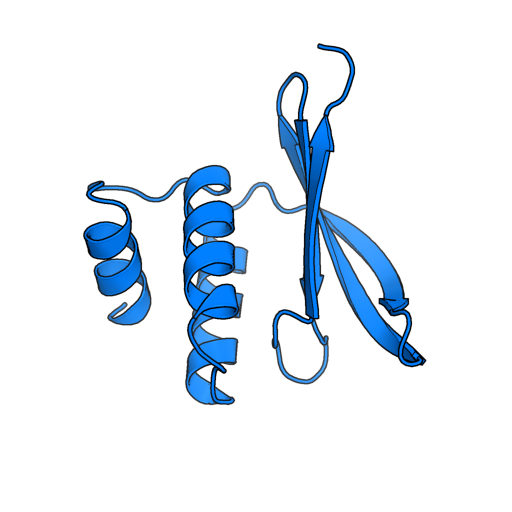.368 4.615 1.00 93.50 93 GLU A CA 1
ATOM 693 C C . GLU A 1 93 ? -0.376 5.854 6.007 1.00 93.50 93 GLU A C 1
ATOM 695 O O . GLU A 1 93 ? -0.463 4.656 6.288 1.00 93.50 93 GLU A O 1
ATOM 700 N N . THR A 1 94 ? -0.007 6.773 6.896 1.00 95.00 94 THR A N 1
ATOM 701 C CA . THR A 1 94 ? 0.258 6.490 8.309 1.00 95.00 94 THR A CA 1
ATOM 702 C C . THR A 1 94 ? -0.700 7.311 9.160 1.00 95.00 94 THR A C 1
ATOM 704 O O . THR A 1 94 ? -0.793 8.527 9.012 1.00 95.00 94 THR A O 1
ATOM 707 N N . THR A 1 95 ? -1.396 6.648 10.077 1.00 95.75 95 THR A N 1
ATOM 708 C CA . THR A 1 95 ? -2.270 7.257 11.078 1.00 95.75 95 THR A CA 1
ATOM 709 C C . THR A 1 95 ? -1.753 6.885 12.461 1.00 95.75 95 THR A C 1
ATOM 711 O O . THR A 1 95 ? -1.632 5.703 12.780 1.00 95.75 95 THR A O 1
ATOM 714 N N . PHE A 1 96 ? -1.453 7.884 13.288 1.00 94.50 96 PHE A N 1
ATOM 715 C CA . PHE A 1 96 ? -1.147 7.657 14.698 1.00 94.50 96 PHE A CA 1
ATOM 716 C C . PHE A 1 96 ? -2.448 7.394 15.454 1.00 94.50 96 PHE A C 1
ATOM 718 O O . PHE A 1 96 ? -3.416 8.140 15.300 1.00 94.50 96 PHE A O 1
ATOM 725 N N . THR A 1 97 ? -2.476 6.319 16.232 1.00 92.81 97 THR A N 1
ATOM 726 C CA . THR A 1 97 ? -3.615 5.936 17.071 1.00 92.81 97 THR A CA 1
ATOM 727 C C . THR A 1 97 ? -3.247 6.097 18.539 1.00 92.81 97 THR A C 1
ATOM 729 O O . THR A 1 97 ? -2.073 6.225 18.888 1.00 92.81 97 THR A O 1
ATOM 732 N N . GLU A 1 98 ? -4.245 6.058 19.416 1.00 90.19 98 GLU A N 1
ATOM 733 C CA . GLU A 1 98 ? -3.985 5.843 20.840 1.00 90.19 98 GLU A CA 1
ATOM 734 C C . GLU A 1 98 ? -3.266 4.491 21.033 1.00 90.19 98 GLU A C 1
ATOM 736 O O . GLU A 1 98 ? -3.422 3.573 20.213 1.00 90.19 98 GLU A O 1
ATOM 741 N N . ALA A 1 99 ? -2.403 4.423 22.051 1.00 72.56 99 ALA A N 1
ATOM 742 C CA . ALA A 1 99 ? -1.540 3.276 22.342 1.00 72.56 99 ALA A CA 1
ATOM 743 C C . ALA A 1 99 ? -2.195 2.292 23.314 1.00 72.56 99 ALA A C 1
ATOM 745 O O . ALA A 1 99 ? -2.851 2.762 24.270 1.00 72.56 99 ALA A O 1
#